Protein AF-A0A453KLA4-F1 (afdb_monomer_lite)

InterPro domains:
  IPR001214 SET domain [PF00856] (5-79)
  IPR001214 SET domain [PS50280] (1-80)
  IPR001214 SET domain [SM00317] (1-80)
  IPR046341 SET domain superfamily [G3DSA:2.170.270.10] (1-80)
  IPR046341 SET domain superfamily [SSF82199] (1-80)
  IPR050777 SET2 Histone-Lysine N-Methyltransferase [PTHR22884] (1-80)

Structure (mmCIF, N/CA/C/O backbone):
data_AF-A0A453KLA4-F1
#
_entry.id   AF-A0A453KLA4-F1
#
loop_
_atom_site.group_PDB
_atom_site.id
_atom_site.type_symbol
_atom_site.label_atom_id
_atom_site.label_alt_id
_atom_site.label_comp_id
_atom_site.label_asym_id
_atom_site.label_entity_id
_atom_site.label_seq_id
_atom_site.pdbx_PDB_ins_code
_atom_site.Cartn_x
_atom_site.Cartn_y
_atom_s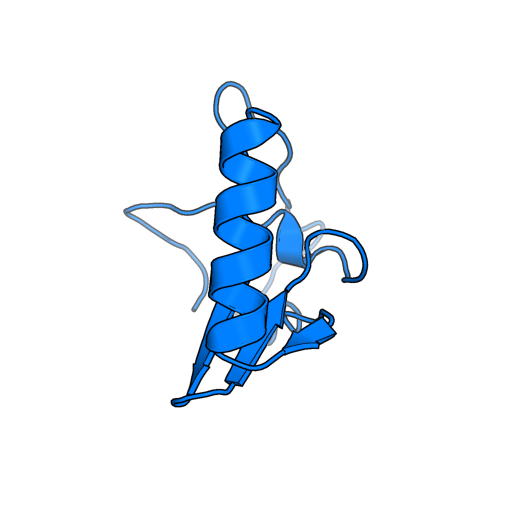ite.Cartn_z
_atom_site.occupancy
_atom_site.B_iso_or_equiv
_atom_site.auth_seq_id
_atom_site.auth_comp_id
_atom_site.auth_asym_id
_atom_site.auth_atom_id
_atom_site.pdbx_PDB_model_num
ATOM 1 N N . THR A 1 1 ? 4.816 3.925 13.214 1.00 82.00 1 THR A N 1
ATOM 2 C CA . THR A 1 1 ? 4.870 2.733 14.074 1.00 82.00 1 THR A CA 1
ATOM 3 C C . THR A 1 1 ? 6.325 2.334 14.222 1.00 82.00 1 THR A C 1
ATOM 5 O O . THR A 1 1 ? 7.110 2.604 13.321 1.00 82.00 1 THR A O 1
ATOM 8 N N . GLU A 1 2 ? 6.722 1.758 15.356 1.00 84.38 2 GLU A N 1
ATOM 9 C CA . GLU A 1 2 ? 8.148 1.580 15.690 1.00 84.38 2 GLU A CA 1
ATOM 10 C C . GLU A 1 2 ? 8.953 0.784 14.648 1.00 84.38 2 GLU A C 1
ATOM 12 O O . GLU A 1 2 ? 10.148 1.020 14.499 1.00 84.38 2 GLU A O 1
ATOM 17 N N . LYS A 1 3 ? 8.310 -0.136 13.909 1.00 91.75 3 LYS A N 1
ATOM 18 C CA . LYS A 1 3 ? 8.988 -1.038 12.958 1.00 91.75 3 LYS A CA 1
ATOM 19 C C . LYS A 1 3 ? 8.473 -0.997 11.515 1.00 91.75 3 LYS A C 1
ATOM 21 O O . LYS A 1 3 ? 9.173 -1.490 10.639 1.00 91.75 3 LYS A O 1
ATOM 26 N N . CYS A 1 4 ? 7.302 -0.413 11.249 1.00 93.06 4 CYS A N 1
ATOM 27 C CA . CYS A 1 4 ? 6.658 -0.470 9.923 1.00 93.06 4 CYS A CA 1
ATOM 28 C C . CYS A 1 4 ? 6.535 0.907 9.245 1.00 93.06 4 CYS A C 1
ATOM 30 O O . CYS A 1 4 ? 5.754 1.079 8.318 1.00 93.06 4 CYS A O 1
ATOM 32 N N . GLY A 1 5 ? 7.285 1.914 9.701 1.00 94.81 5 GLY A N 1
ATOM 33 C CA . GLY A 1 5 ? 7.224 3.254 9.115 1.00 94.81 5 GLY A CA 1
ATOM 34 C C . GLY A 1 5 ? 5.946 3.997 9.504 1.00 94.81 5 GLY A C 1
ATOM 35 O O . GLY A 1 5 ? 5.598 4.059 10.681 1.00 94.81 5 GLY A O 1
ATOM 36 N N . PHE A 1 6 ? 5.259 4.620 8.549 1.00 95.88 6 PHE A N 1
ATOM 37 C CA . PHE A 1 6 ? 4.009 5.335 8.828 1.00 95.88 6 PHE A CA 1
ATOM 38 C C . PHE A 1 6 ? 2.825 4.371 9.003 1.00 95.88 6 PHE A C 1
ATOM 40 O O . PHE A 1 6 ? 2.871 3.215 8.596 1.00 95.88 6 PHE A O 1
ATOM 47 N N . GLY A 1 7 ? 1.767 4.843 9.659 1.00 96.50 7 GLY A N 1
ATOM 48 C CA . GLY A 1 7 ? 0.523 4.101 9.849 1.00 96.50 7 GLY A CA 1
ATOM 49 C C . GLY A 1 7 ? -0.671 5.049 9.824 1.00 96.50 7 GLY A C 1
ATOM 50 O O . GLY A 1 7 ? -0.499 6.237 10.103 1.00 96.50 7 GLY A O 1
ATOM 51 N N . LEU A 1 8 ? -1.856 4.532 9.500 1.00 96.12 8 LEU A N 1
ATOM 52 C CA . LEU A 1 8 ? -3.117 5.256 9.669 1.00 96.12 8 LEU A CA 1
ATOM 53 C C . LEU A 1 8 ? -3.750 4.947 11.024 1.00 96.12 8 LEU A C 1
ATOM 55 O O . LEU A 1 8 ? -3.679 3.820 11.510 1.00 96.12 8 LEU A O 1
ATOM 59 N N . ILE A 1 9 ? -4.380 5.962 11.608 1.00 96.75 9 ILE A N 1
ATOM 60 C CA . ILE A 1 9 ? -5.163 5.874 12.840 1.00 96.75 9 ILE A CA 1
ATOM 61 C C . ILE A 1 9 ? -6.517 6.520 12.541 1.00 96.75 9 ILE A C 1
ATOM 63 O O . ILE A 1 9 ? -6.558 7.562 11.887 1.00 96.75 9 ILE A O 1
ATOM 67 N N . ALA A 1 10 ? -7.606 5.888 12.980 1.00 97.19 10 ALA A N 1
ATOM 68 C CA . ALA A 1 10 ? -8.939 6.468 12.879 1.00 97.19 10 ALA A CA 1
ATOM 69 C C . ALA A 1 10 ? -9.090 7.609 13.898 1.00 97.19 10 ALA A C 1
ATOM 71 O O . ALA A 1 10 ? -8.739 7.448 15.067 1.00 97.19 10 ALA A O 1
ATOM 72 N N . GLU A 1 11 ? -9.597 8.756 13.451 1.00 97.12 11 GLU A N 1
ATOM 73 C CA . GLU A 1 11 ? -9.873 9.913 14.320 1.00 97.12 11 GLU A CA 1
ATOM 74 C C . GLU A 1 11 ? -11.285 9.861 14.927 1.00 97.12 11 GLU A C 1
ATOM 76 O O . GLU A 1 11 ? -11.592 10.605 15.856 1.00 97.12 11 GLU A O 1
ATOM 81 N N . GLU A 1 12 ? -12.125 8.952 14.432 1.00 96.94 12 GLU A N 1
ATOM 82 C CA . GLU A 1 12 ? -13.504 8.740 14.858 1.00 96.94 12 GLU A CA 1
ATOM 83 C C . GLU A 1 12 ? -13.843 7.244 14.929 1.00 96.94 12 GLU A C 1
ATOM 85 O O . GLU A 1 12 ? -13.093 6.389 14.450 1.00 96.94 12 GLU A O 1
ATOM 90 N N . GLU A 1 13 ? -14.965 6.924 15.571 1.00 97.50 13 GLU A N 1
ATOM 91 C CA . GLU A 1 13 ? -15.468 5.554 15.647 1.00 97.50 13 GLU A CA 1
ATOM 92 C C . GLU A 1 13 ? -16.035 5.124 14.288 1.00 97.50 13 GLU A C 1
ATOM 94 O O . GLU A 1 13 ? -16.957 5.751 13.773 1.00 97.50 13 GLU A O 1
ATOM 99 N N . ILE A 1 14 ? -15.506 4.029 13.736 1.00 97.62 14 ILE A N 1
ATOM 100 C CA . ILE A 1 14 ? -15.961 3.427 12.477 1.00 97.62 14 ILE A CA 1
ATOM 101 C C . ILE A 1 14 ? -16.728 2.151 12.811 1.00 97.62 14 ILE A C 1
ATOM 103 O O . ILE A 1 14 ? -16.209 1.262 13.497 1.00 97.62 14 ILE A O 1
ATOM 107 N N . LYS A 1 15 ? -17.970 2.036 12.338 1.00 97.81 15 LYS A N 1
ATOM 108 C CA . LYS A 1 15 ? -18.806 0.864 12.626 1.00 97.81 15 LYS A CA 1
ATOM 109 C C . LYS A 1 15 ? -18.412 -0.321 11.751 1.00 97.81 15 LYS A C 1
ATOM 111 O O . LYS A 1 15 ? -17.905 -0.180 10.642 1.00 97.81 15 LYS A O 1
ATOM 116 N N . LYS A 1 16 ? -18.708 -1.535 12.224 1.00 96.88 16 LYS A N 1
ATOM 117 C CA . LYS A 1 16 ? -18.497 -2.749 11.424 1.00 96.88 16 LYS A CA 1
ATOM 118 C C . LYS A 1 16 ? -19.287 -2.667 10.111 1.00 96.88 16 LYS A C 1
ATOM 120 O O . LYS A 1 16 ? -20.503 -2.489 10.139 1.00 96.88 16 LYS A O 1
ATOM 125 N N . GLY A 1 17 ? -18.591 -2.866 8.991 1.00 96.25 17 GLY A N 1
ATOM 126 C CA . GLY A 1 17 ? -19.156 -2.801 7.639 1.00 96.25 17 GLY A CA 1
ATOM 127 C C . GLY A 1 17 ? -19.203 -1.393 7.041 1.00 96.25 17 GLY A C 1
ATOM 128 O O . GLY A 1 17 ? -19.694 -1.228 5.928 1.00 96.25 17 GLY A O 1
ATOM 129 N N . GLU A 1 18 ? -18.715 -0.382 7.758 1.00 98.06 18 GLU A N 1
ATOM 130 C CA . GLU A 1 18 ? -18.580 0.969 7.230 1.00 98.06 18 GLU A CA 1
ATOM 131 C C . GLU A 1 18 ? -17.346 1.082 6.330 1.00 98.06 18 GLU A C 1
ATOM 133 O O . GLU A 1 18 ? -16.306 0.467 6.567 1.00 98.06 18 GLU A O 1
ATOM 138 N N . PHE A 1 19 ? -17.485 1.863 5.263 1.00 97.00 19 PHE A N 1
ATOM 139 C CA . PHE A 1 19 ? -16.411 2.095 4.312 1.00 97.00 19 PHE A CA 1
ATOM 140 C C . PHE A 1 19 ? -15.307 2.953 4.938 1.00 97.00 19 PHE A C 1
ATOM 142 O O . PHE A 1 19 ? -15.583 4.023 5.473 1.00 97.00 19 PHE A O 1
ATOM 149 N N . VAL A 1 20 ? -14.054 2.507 4.818 1.00 97.00 20 VAL A N 1
ATOM 150 C CA . VAL A 1 20 ? -12.895 3.223 5.370 1.00 97.00 20 VAL A CA 1
ATOM 151 C C . VAL A 1 20 ? -12.302 4.179 4.337 1.00 97.00 20 VAL A C 1
ATOM 153 O O . VAL A 1 20 ? -12.341 5.396 4.503 1.00 97.00 20 VAL A O 1
ATOM 156 N N . ILE A 1 21 ? -11.705 3.636 3.275 1.00 97.69 21 ILE A N 1
ATOM 157 C CA . ILE A 1 21 ? -11.054 4.410 2.217 1.00 97.69 21 ILE A CA 1
ATOM 158 C C . ILE A 1 21 ? -10.801 3.524 0.995 1.00 97.69 21 ILE A C 1
ATOM 160 O O . IL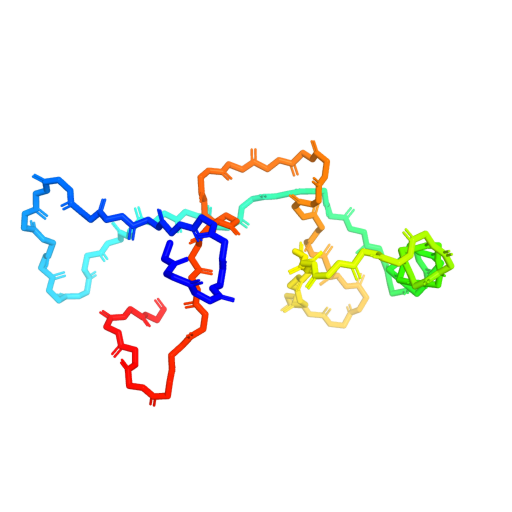E A 1 21 ? -10.512 2.338 1.124 1.00 97.69 21 ILE A O 1
ATOM 164 N N . GLU A 1 22 ? -10.850 4.112 -0.198 1.00 97.88 22 GLU A N 1
ATOM 165 C CA . GLU A 1 22 ? -10.462 3.429 -1.432 1.00 97.88 22 GLU A CA 1
ATOM 166 C C . GLU A 1 22 ? -8.935 3.381 -1.560 1.00 97.88 22 GLU A C 1
ATOM 168 O O . GLU A 1 22 ? -8.249 4.390 -1.349 1.00 97.88 22 GLU A O 1
ATOM 173 N N . TYR A 1 23 ? -8.394 2.230 -1.959 1.00 97.75 23 TYR A N 1
ATOM 174 C CA . TYR A 1 23 ? -6.980 2.112 -2.292 1.00 97.75 23 TYR A CA 1
ATOM 175 C C . TYR A 1 23 ? -6.717 2.597 -3.721 1.00 97.75 23 TYR A C 1
ATOM 177 O O . TYR A 1 23 ? -6.863 1.841 -4.676 1.00 97.75 23 TYR A O 1
ATOM 185 N N . VAL A 1 24 ? -6.320 3.864 -3.870 1.00 98.12 24 VAL A N 1
ATOM 186 C CA . VAL A 1 24 ? -6.086 4.480 -5.189 1.00 98.12 24 VAL A CA 1
ATOM 187 C C . VAL A 1 24 ? -4.601 4.624 -5.507 1.00 98.12 24 VAL A C 1
ATOM 189 O O . VAL A 1 24 ? -3.786 4.959 -4.642 1.00 98.12 24 VAL A O 1
ATOM 192 N N . GLY A 1 25 ? -4.269 4.447 -6.783 1.00 98.38 25 GLY A N 1
ATOM 193 C CA . GLY A 1 25 ? -2.928 4.611 -7.331 1.00 98.38 25 GLY A CA 1
ATOM 194 C C . GLY A 1 25 ? -2.931 4.553 -8.856 1.00 98.38 25 GLY A C 1
ATOM 195 O O . GLY A 1 25 ? -3.984 4.629 -9.488 1.00 98.38 25 GLY A O 1
ATOM 196 N N . GLU A 1 26 ? -1.756 4.440 -9.468 1.00 98.44 26 GLU A N 1
ATOM 197 C CA . GLU A 1 26 ? -1.659 4.232 -10.915 1.00 98.44 26 GLU A CA 1
ATOM 198 C C . GLU A 1 26 ? -2.063 2.797 -11.266 1.00 98.44 26 GLU A C 1
ATOM 200 O O . GLU A 1 26 ? -1.489 1.858 -10.726 1.00 98.44 26 GLU A O 1
ATOM 205 N N . VAL A 1 27 ? -3.007 2.615 -12.191 1.00 98.25 27 VAL A N 1
ATOM 206 C CA . VAL A 1 27 ? -3.327 1.284 -12.726 1.00 98.25 27 VAL A CA 1
ATOM 207 C C . VAL A 1 27 ? -2.296 0.922 -13.794 1.00 98.25 27 VAL A C 1
ATOM 209 O O . VAL A 1 27 ? -2.147 1.643 -14.782 1.00 98.25 27 VAL A O 1
ATOM 212 N N . ILE A 1 28 ? -1.577 -0.176 -13.583 1.00 98.50 28 ILE A N 1
ATOM 213 C CA . ILE A 1 28 ? -0.511 -0.680 -14.452 1.00 98.50 28 ILE A CA 1
ATOM 214 C C . ILE A 1 28 ? -0.712 -2.170 -14.755 1.00 98.50 28 ILE A C 1
ATOM 216 O O . ILE A 1 28 ? -1.415 -2.870 -14.029 1.00 98.50 28 ILE A O 1
ATOM 220 N N . ASP A 1 29 ? -0.091 -2.642 -15.834 1.00 98.50 29 ASP A N 1
ATOM 221 C CA . ASP A 1 29 ? -0.086 -4.055 -16.218 1.00 98.50 29 ASP A CA 1
ATOM 222 C C . ASP A 1 29 ? 1.028 -4.852 -15.507 1.00 98.50 29 ASP A C 1
ATOM 224 O O . ASP A 1 29 ? 1.916 -4.276 -14.863 1.00 98.50 29 ASP A O 1
ATOM 228 N N . ASP A 1 30 ? 1.001 -6.184 -15.631 1.00 98.12 30 ASP A N 1
ATOM 229 C CA . ASP A 1 30 ? 1.934 -7.077 -14.921 1.00 98.12 30 ASP A CA 1
ATOM 230 C C . ASP A 1 30 ? 3.386 -6.843 -15.356 1.00 98.12 30 ASP A C 1
ATOM 232 O O . ASP A 1 30 ? 4.311 -6.861 -14.540 1.00 98.12 30 ASP A O 1
ATOM 236 N N . ARG A 1 31 ? 3.590 -6.537 -16.642 1.00 98.38 31 ARG A N 1
ATOM 237 C CA . ARG A 1 31 ? 4.909 -6.211 -17.188 1.00 98.38 31 ARG A CA 1
ATOM 238 C C . ARG A 1 31 ? 5.481 -4.949 -16.542 1.00 98.38 31 ARG A C 1
ATOM 240 O O . ARG A 1 31 ? 6.627 -4.947 -16.091 1.00 98.38 31 ARG A O 1
ATOM 247 N N . THR A 1 32 ? 4.701 -3.873 -16.487 1.00 98.50 32 THR A N 1
ATOM 248 C CA . THR A 1 32 ? 5.122 -2.612 -15.865 1.00 98.50 32 THR A CA 1
ATOM 249 C C . THR A 1 32 ? 5.343 -2.799 -14.365 1.00 98.50 32 THR A C 1
ATOM 251 O O . THR A 1 32 ? 6.298 -2.247 -13.813 1.00 98.50 32 THR A O 1
ATOM 254 N N . CYS A 1 33 ? 4.495 -3.592 -13.704 1.00 98.31 33 CYS A N 1
ATOM 255 C CA . CYS A 1 33 ? 4.645 -3.962 -12.299 1.00 98.31 33 CYS A CA 1
ATOM 256 C C . CYS A 1 33 ? 6.005 -4.633 -12.045 1.00 98.31 33 CYS A C 1
ATOM 258 O O . CYS A 1 33 ? 6.772 -4.176 -11.191 1.00 98.31 33 CYS A O 1
ATOM 260 N N . GLU A 1 34 ? 6.366 -5.638 -12.847 1.00 98.12 34 GLU A N 1
ATOM 261 C CA . GLU A 1 34 ? 7.649 -6.335 -12.738 1.00 98.12 34 GLU A CA 1
ATOM 262 C C . GLU A 1 34 ? 8.842 -5.387 -12.967 1.00 98.12 34 GLU A C 1
ATOM 264 O O . GLU A 1 34 ? 9.787 -5.349 -12.169 1.00 98.12 34 GLU A O 1
ATOM 269 N N . GLU A 1 35 ? 8.795 -4.563 -14.018 1.00 98.44 35 GLU A N 1
ATOM 270 C CA . GLU A 1 35 ? 9.841 -3.578 -14.317 1.00 98.44 35 GLU A CA 1
ATOM 271 C C . GLU A 1 35 ? 10.057 -2.600 -13.139 1.00 98.44 35 GLU A C 1
ATOM 273 O O . GLU A 1 35 ? 11.204 -2.298 -12.764 1.00 98.44 35 GLU A O 1
ATOM 278 N N . ARG A 1 36 ? 8.967 -2.133 -12.509 1.00 98.25 36 ARG A N 1
ATOM 279 C CA . ARG A 1 36 ? 9.006 -1.243 -11.336 1.00 98.25 36 ARG A CA 1
ATOM 280 C C . ARG A 1 36 ? 9.547 -1.955 -10.096 1.00 98.25 36 ARG A C 1
ATOM 282 O O . ARG A 1 36 ? 10.419 -1.388 -9.430 1.00 98.25 36 ARG A O 1
ATOM 289 N N . LEU A 1 37 ? 9.133 -3.194 -9.827 1.00 97.69 37 LEU A N 1
ATOM 290 C CA . LEU A 1 37 ? 9.647 -4.006 -8.716 1.00 97.69 37 LEU A CA 1
ATOM 291 C C . LEU A 1 37 ? 11.163 -4.218 -8.821 1.00 97.69 37 LEU A C 1
ATOM 293 O O . LEU A 1 37 ? 11.895 -4.016 -7.846 1.00 97.69 37 LEU A O 1
ATOM 297 N N . TRP A 1 38 ? 11.676 -4.537 -10.013 1.00 97.94 38 TRP A N 1
ATOM 298 C CA . TRP A 1 38 ? 13.119 -4.670 -10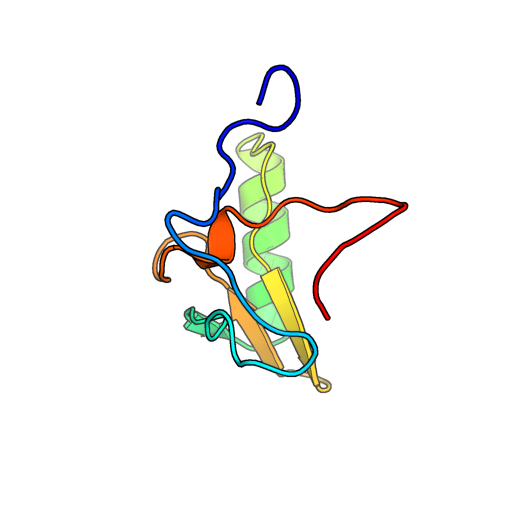.229 1.00 97.94 38 TRP A CA 1
ATOM 299 C C . TRP A 1 38 ? 13.867 -3.358 -10.001 1.00 97.94 38 TRP A C 1
ATOM 301 O O . TRP A 1 38 ? 14.953 -3.355 -9.410 1.00 97.94 38 TRP A O 1
ATOM 311 N N . LYS A 1 39 ? 13.301 -2.229 -10.438 1.00 98.06 39 LYS A N 1
ATOM 312 C CA . LYS A 1 39 ? 13.875 -0.902 -10.185 1.00 98.06 39 LYS A CA 1
ATOM 313 C C . LYS A 1 39 ? 13.920 -0.587 -8.687 1.00 98.06 39 LYS A C 1
ATOM 315 O O . LYS A 1 39 ? 14.982 -0.203 -8.197 1.00 98.06 39 LYS A O 1
ATOM 320 N N . MET A 1 40 ? 12.824 -0.811 -7.964 1.00 97.44 40 MET A N 1
ATOM 321 C CA . MET A 1 40 ? 12.726 -0.620 -6.511 1.00 97.44 40 MET A CA 1
ATOM 322 C C . MET A 1 40 ? 13.744 -1.471 -5.754 1.00 97.44 40 MET A C 1
ATOM 324 O O . MET A 1 40 ? 14.453 -0.963 -4.883 1.00 97.44 40 MET A O 1
ATOM 328 N N . LYS A 1 41 ? 13.887 -2.745 -6.137 1.00 96.44 41 LYS A N 1
ATOM 329 C CA . LYS A 1 41 ? 14.877 -3.661 -5.559 1.00 96.44 41 LYS 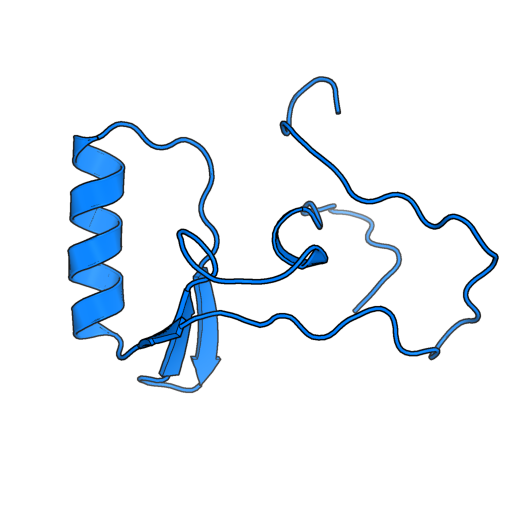A CA 1
ATOM 330 C C . LYS A 1 41 ? 16.304 -3.148 -5.749 1.00 96.44 41 LYS A C 1
ATOM 332 O O . LYS A 1 41 ? 17.072 -3.119 -4.789 1.00 96.44 41 LYS A O 1
ATOM 337 N N . ARG A 1 42 ? 16.662 -2.682 -6.955 1.00 97.62 42 ARG A N 1
ATOM 338 C CA . ARG A 1 42 ? 17.983 -2.072 -7.222 1.00 97.62 42 ARG A CA 1
ATOM 339 C C . ARG A 1 42 ? 18.219 -0.810 -6.393 1.00 97.62 42 ARG A C 1
ATOM 341 O O . ARG A 1 42 ? 19.340 -0.569 -5.961 1.00 97.62 42 ARG A O 1
ATOM 348 N N . GLN A 1 43 ? 17.168 -0.030 -6.156 1.00 97.56 43 GLN A N 1
ATOM 349 C CA . GLN A 1 43 ? 17.213 1.192 -5.353 1.00 97.56 43 GLN A CA 1
ATOM 350 C C . GLN A 1 43 ? 17.048 0.944 -3.843 1.00 97.56 43 GLN A C 1
ATOM 352 O O . GLN A 1 43 ? 17.035 1.904 -3.078 1.00 97.56 43 GLN A O 1
ATOM 357 N N . ARG A 1 44 ? 16.961 -0.322 -3.403 1.00 96.31 44 ARG A N 1
ATOM 358 C CA . ARG A 1 44 ? 16.841 -0.729 -1.992 1.00 96.31 44 ARG A CA 1
ATOM 359 C C . ARG A 1 44 ? 15.636 -0.114 -1.274 1.00 96.31 44 ARG A C 1
ATOM 361 O O . ARG A 1 44 ? 15.723 0.259 -0.107 1.00 96.31 44 ARG A O 1
ATOM 368 N N . TYR A 1 45 ? 14.508 -0.024 -1.974 1.00 95.44 45 TYR A N 1
ATOM 369 C CA . TYR A 1 45 ? 13.240 0.344 -1.352 1.00 95.44 45 TYR A CA 1
ATOM 370 C C . TYR A 1 45 ? 12.848 -0.721 -0.320 1.00 95.44 45 TYR A C 1
ATOM 372 O O . TYR A 1 45 ? 13.028 -1.916 -0.552 1.00 95.44 45 TYR A O 1
ATOM 380 N N . THR A 1 46 ? 12.311 -0.277 0.816 1.00 92.56 46 THR A N 1
ATOM 381 C CA . THR A 1 46 ? 11.867 -1.149 1.917 1.00 92.56 46 THR A CA 1
ATOM 382 C C . THR A 1 46 ? 10.348 -1.223 2.058 1.00 92.56 46 THR A C 1
ATOM 384 O O . THR A 1 46 ? 9.854 -2.114 2.737 1.00 92.56 46 THR A O 1
ATOM 387 N N . ASN A 1 47 ? 9.611 -0.319 1.405 1.00 93.94 47 ASN A N 1
ATOM 388 C CA . ASN A 1 47 ? 8.150 -0.277 1.408 1.00 93.94 47 ASN A CA 1
ATOM 389 C C . ASN A 1 47 ? 7.629 -0.447 -0.023 1.00 93.94 47 ASN A C 1
ATOM 391 O O . ASN A 1 47 ? 8.118 0.231 -0.932 1.00 93.94 47 ASN A O 1
ATOM 395 N N . PHE A 1 48 ? 6.625 -1.305 -0.196 1.00 96.38 48 PHE A N 1
ATOM 396 C CA . PHE A 1 48 ? 5.999 -1.619 -1.479 1.00 96.38 48 PHE A CA 1
ATOM 397 C C . PHE A 1 48 ? 4.509 -1.297 -1.405 1.00 96.38 48 PHE A C 1
ATOM 399 O O . PHE A 1 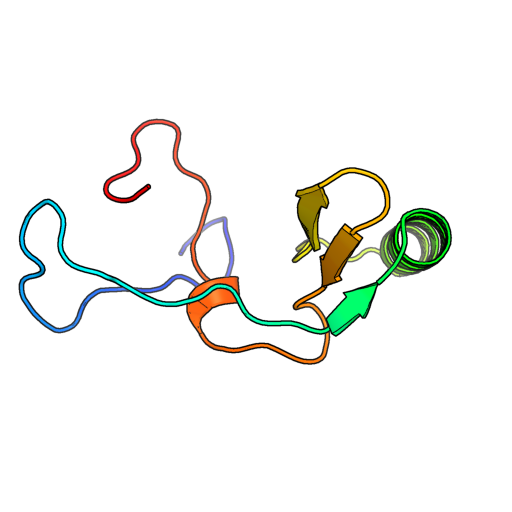48 ? 3.851 -1.649 -0.431 1.00 96.38 48 PHE A O 1
ATOM 406 N N . TYR A 1 49 ? 3.993 -0.623 -2.430 1.00 97.69 49 TYR A N 1
ATOM 407 C CA . TYR A 1 49 ? 2.618 -0.120 -2.469 1.00 97.69 49 TYR A CA 1
ATOM 408 C C . TYR A 1 49 ? 1.903 -0.607 -3.735 1.00 97.69 49 TYR A C 1
ATOM 410 O O . TYR A 1 49 ? 1.323 0.190 -4.468 1.00 97.69 49 TYR A O 1
ATOM 418 N N . LEU A 1 50 ? 2.034 -1.904 -4.030 1.00 97.69 50 LEU A N 1
ATOM 419 C CA . LEU A 1 50 ? 1.431 -2.551 -5.194 1.00 97.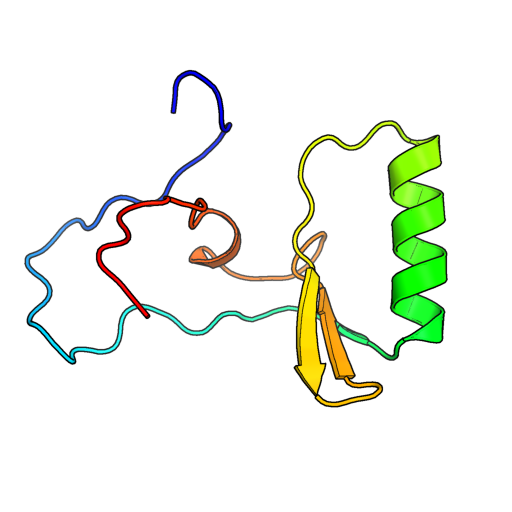69 50 LEU A CA 1
ATOM 420 C C . LEU A 1 50 ? 0.319 -3.494 -4.730 1.00 97.69 50 LEU A C 1
ATOM 422 O O . LEU A 1 50 ? 0.537 -4.291 -3.819 1.00 97.69 50 LEU A O 1
ATOM 426 N N . CYS A 1 51 ? -0.850 -3.398 -5.357 1.00 97.50 51 CYS A N 1
ATOM 427 C CA . CYS A 1 51 ? -2.027 -4.207 -5.056 1.00 97.50 51 CYS A CA 1
ATOM 428 C C . CYS A 1 51 ? -2.586 -4.799 -6.354 1.00 97.50 51 CYS A C 1
ATOM 430 O O . CYS A 1 51 ? -2.999 -4.053 -7.241 1.00 97.50 51 CYS A O 1
ATOM 432 N N . GLU A 1 52 ? -2.572 -6.124 -6.492 1.00 97.31 52 GLU A N 1
ATOM 433 C CA . GLU A 1 52 ? -3.180 -6.806 -7.637 1.00 97.31 52 GLU A CA 1
ATOM 434 C C . GLU A 1 52 ? -4.704 -6.830 -7.474 1.00 97.31 52 GLU A C 1
ATOM 436 O O . GLU A 1 52 ? -5.222 -7.310 -6.468 1.00 97.31 52 GLU A O 1
ATOM 441 N N . VAL A 1 53 ? -5.421 -6.297 -8.463 1.00 96.06 53 VAL A N 1
ATOM 442 C CA . VAL A 1 53 ? -6.893 -6.254 -8.476 1.00 96.06 53 VAL A CA 1
ATOM 443 C C . VAL A 1 53 ? -7.453 -7.424 -9.277 1.00 96.06 53 VAL A C 1
ATOM 445 O O . VAL A 1 53 ? -8.454 -8.031 -8.906 1.00 96.06 53 VAL A O 1
ATOM 448 N N . SER A 1 54 ? -6.815 -7.725 -10.405 1.00 95.94 54 SER A N 1
ATOM 449 C CA . SER A 1 54 ? -7.115 -8.870 -11.261 1.00 95.94 54 SER A CA 1
ATOM 450 C C . SER A 1 54 ? -5.910 -9.158 -12.158 1.00 95.94 54 SER A C 1
ATOM 452 O O . SER A 1 54 ? -4.964 -8.370 -12.186 1.00 95.94 54 SER A O 1
ATOM 454 N N . SER A 1 55 ? -5.955 -10.259 -12.914 1.00 95.25 55 SER A N 1
ATOM 455 C CA . SER A 1 55 ? -4.888 -10.596 -13.862 1.00 95.25 55 SER A CA 1
ATOM 456 C C . SER A 1 55 ? -4.603 -9.422 -14.804 1.00 95.25 55 SER A C 1
ATOM 458 O O . SER A 1 55 ? -5.522 -8.892 -15.435 1.00 95.25 55 SER A O 1
ATOM 460 N N . ASN A 1 56 ? -3.331 -9.030 -14.906 1.00 96.38 56 ASN A N 1
ATOM 461 C CA . ASN A 1 56 ? -2.870 -7.904 -15.711 1.00 96.38 56 ASN A CA 1
ATOM 462 C C . ASN A 1 56 ? -3.398 -6.520 -15.272 1.00 96.38 56 ASN A C 1
ATOM 464 O O . ASN A 1 56 ? -3.386 -5.579 -16.069 1.00 96.38 56 ASN A O 1
ATOM 468 N N . MET A 1 57 ? -3.857 -6.378 -14.022 1.00 98.19 57 MET A N 1
ATOM 469 C CA . MET A 1 57 ? -4.311 -5.110 -13.446 1.00 98.19 57 MET A CA 1
ATOM 470 C C . MET A 1 57 ? -3.823 -4.946 -12.001 1.00 98.19 57 MET A C 1
ATOM 472 O O . MET A 1 57 ? -4.386 -5.504 -11.055 1.00 98.19 57 MET A O 1
ATOM 476 N N . VAL A 1 58 ? -2.812 -4.097 -11.829 1.00 98.56 58 VAL A N 1
ATOM 477 C CA . VAL A 1 58 ? -2.186 -3.778 -10.542 1.00 98.56 58 VAL A CA 1
ATOM 478 C C . VAL A 1 58 ? -2.334 -2.287 -10.253 1.00 98.56 58 VAL A C 1
ATOM 480 O O . VAL A 1 58 ? -2.084 -1.452 -11.118 1.00 98.56 58 VAL A O 1
ATOM 483 N N . ILE A 1 59 ? -2.707 -1.930 -9.027 1.00 98.69 59 ILE A N 1
ATOM 484 C CA . ILE A 1 59 ? -2.674 -0.553 -8.528 1.00 98.69 59 ILE A CA 1
ATOM 485 C C . ILE A 1 59 ? -1.310 -0.304 -7.878 1.00 98.69 59 ILE A C 1
ATOM 487 O O . ILE A 1 59 ? -0.967 -0.953 -6.893 1.00 98.69 59 ILE A O 1
ATOM 491 N N . ASP A 1 60 ? -0.545 0.658 -8.393 1.00 98.56 60 ASP A N 1
ATOM 492 C CA . ASP A 1 60 ? 0.725 1.125 -7.831 1.00 98.56 60 ASP A CA 1
ATOM 493 C C . ASP A 1 60 ? 0.562 2.511 -7.185 1.00 98.56 60 ASP A C 1
ATOM 495 O O . ASP A 1 60 ? 0.504 3.544 -7.860 1.00 98.56 60 ASP A O 1
ATOM 499 N N . ALA A 1 61 ? 0.531 2.534 -5.851 1.00 98.38 61 ALA A N 1
ATOM 500 C CA . ALA A 1 61 ? 0.425 3.738 -5.028 1.00 98.38 61 ALA A CA 1
ATOM 501 C C . ALA A 1 61 ? 1.792 4.292 -4.565 1.00 98.38 61 ALA A C 1
ATOM 503 O O . ALA A 1 61 ? 1.882 5.070 -3.604 1.00 98.38 61 ALA A O 1
ATOM 504 N N . THR A 1 62 ? 2.891 3.901 -5.224 1.00 97.44 62 THR A N 1
ATOM 505 C CA . THR A 1 62 ? 4.249 4.311 -4.831 1.00 97.44 62 THR A CA 1
ATOM 506 C C . THR A 1 62 ? 4.449 5.814 -4.969 1.00 97.44 62 THR A C 1
ATOM 508 O O . THR A 1 62 ? 4.897 6.446 -4.011 1.00 97.44 62 THR A O 1
ATOM 511 N N . ASN A 1 63 ? 4.118 6.373 -6.140 1.00 96.06 63 ASN A N 1
ATOM 512 C CA . ASN A 1 63 ? 4.342 7.789 -6.469 1.00 96.06 63 ASN A CA 1
ATOM 513 C C . ASN A 1 63 ? 3.053 8.621 -6.475 1.00 96.06 63 ASN A C 1
ATOM 515 O O . ASN A 1 63 ? 3.097 9.808 -6.160 1.00 96.06 63 ASN A O 1
ATOM 519 N N . LYS A 1 64 ? 1.918 8.019 -6.850 1.00 97.12 64 LYS A N 1
ATOM 520 C CA . LYS A 1 64 ? 0.601 8.666 -6.881 1.00 97.12 64 LYS A CA 1
ATOM 521 C C . LYS A 1 64 ? -0.387 7.763 -6.163 1.00 97.12 64 LYS A C 1
ATOM 523 O O . LYS A 1 64 ? -0.498 6.604 -6.526 1.00 97.12 64 LYS A O 1
ATOM 528 N N . GLY A 1 65 ? -1.081 8.291 -5.166 1.00 97.31 65 GLY A N 1
ATOM 529 C CA . GLY A 1 65 ? -2.076 7.565 -4.384 1.00 97.31 65 GLY A CA 1
ATOM 530 C C . GLY A 1 65 ? -2.679 8.465 -3.311 1.00 97.31 65 GLY A C 1
ATOM 531 O O . GLY A 1 65 ? -2.446 9.676 -3.320 1.00 97.31 65 GLY A O 1
ATOM 532 N N . ASN A 1 66 ? -3.437 7.889 -2.381 1.00 97.88 66 ASN A N 1
ATOM 533 C CA . ASN A 1 66 ? -3.997 8.616 -1.239 1.00 97.88 66 ASN A CA 1
ATOM 534 C C . ASN A 1 66 ? -3.433 8.078 0.096 1.00 97.88 66 ASN A C 1
ATOM 536 O O . ASN A 1 66 ? -2.403 7.400 0.135 1.00 97.88 66 ASN A O 1
ATOM 540 N N . LYS A 1 67 ? -4.092 8.412 1.213 1.00 97.81 67 LYS A N 1
ATOM 541 C CA . LYS A 1 67 ? -3.686 7.994 2.563 1.00 97.81 67 LYS A CA 1
ATOM 542 C C . LYS A 1 67 ? -3.674 6.467 2.751 1.00 97.81 67 LYS A C 1
ATOM 544 O O . LYS A 1 67 ? -2.890 5.996 3.571 1.00 97.81 67 LYS A O 1
ATOM 549 N N . SER A 1 68 ? -4.459 5.704 1.982 1.00 97.50 68 SER A N 1
ATOM 550 C CA . SER A 1 68 ? -4.600 4.241 2.088 1.00 97.50 68 SER A CA 1
ATOM 551 C C . SER A 1 68 ? -3.267 3.494 2.010 1.00 97.50 68 SER A C 1
ATOM 553 O O . SER A 1 68 ? -3.112 2.441 2.620 1.00 97.50 68 SER A O 1
ATOM 555 N N . ARG A 1 69 ? -2.268 4.061 1.319 1.00 97.31 69 ARG A N 1
ATOM 556 C CA . ARG A 1 69 ? -0.923 3.484 1.199 1.00 97.31 69 ARG A CA 1
ATOM 557 C C . ARG A 1 69 ? -0.225 3.280 2.549 1.00 97.31 69 ARG A C 1
ATOM 559 O O . ARG A 1 69 ? 0.755 2.557 2.608 1.00 97.31 69 ARG A O 1
ATOM 566 N N . PHE A 1 70 ? -0.689 3.930 3.616 1.00 97.31 70 PHE A N 1
ATOM 567 C CA . PHE A 1 70 ? -0.144 3.788 4.968 1.00 97.31 70 PHE A CA 1
ATOM 568 C C . PHE A 1 70 ? -0.919 2.792 5.848 1.00 97.31 70 PHE A C 1
ATOM 570 O O . PHE A 1 70 ? -0.645 2.701 7.046 1.00 97.31 70 PHE A O 1
ATOM 577 N N . ILE A 1 71 ? -1.882 2.048 5.295 1.00 97.25 71 ILE A N 1
ATOM 578 C CA . ILE A 1 71 ? -2.491 0.903 5.982 1.00 97.25 71 ILE A CA 1
ATOM 579 C C . ILE A 1 71 ? -1.446 -0.214 6.045 1.00 97.25 71 ILE A C 1
ATOM 581 O O . ILE A 1 71 ? -0.919 -0.647 5.023 1.00 97.25 71 ILE A O 1
ATOM 585 N N . ASN A 1 72 ? -1.119 -0.655 7.259 1.00 96.94 72 ASN A N 1
ATOM 586 C CA . ASN A 1 72 ? -0.143 -1.717 7.483 1.00 96.94 72 ASN A CA 1
ATOM 587 C C . ASN A 1 72 ? -0.811 -3.094 7.460 1.00 96.94 72 ASN A C 1
ATOM 589 O O . ASN A 1 72 ? -1.977 -3.239 7.817 1.00 96.94 72 ASN A O 1
ATOM 593 N N . HIS A 1 73 ? -0.029 -4.118 7.125 1.00 95.25 73 HIS A N 1
ATOM 594 C CA . HIS A 1 73 ? -0.419 -5.507 7.340 1.00 95.25 73 HIS A CA 1
ATOM 595 C C . HIS A 1 73 ? -0.454 -5.848 8.842 1.00 95.25 73 HIS A C 1
ATOM 597 O O . HIS A 1 73 ? 0.413 -5.416 9.606 1.00 95.25 73 HIS A O 1
ATOM 603 N N . SER A 1 74 ? -1.424 -6.669 9.241 1.00 96.31 74 SER A N 1
ATOM 604 C CA . SER A 1 74 ? -1.527 -7.287 10.565 1.00 96.31 74 SER A CA 1
ATOM 605 C C . SER A 1 74 ? -2.012 -8.728 10.409 1.00 96.31 74 SER A C 1
ATOM 607 O O . SER A 1 74 ? -2.876 -8.991 9.574 1.00 96.31 74 SER A O 1
ATOM 609 N N . CYS A 1 75 ? -1.499 -9.648 11.232 1.00 96.88 75 CYS A N 1
ATOM 610 C CA . CYS A 1 75 ? -2.036 -11.012 11.330 1.00 96.88 75 CYS A CA 1
ATOM 611 C C . CYS A 1 75 ? -3.436 -11.041 11.968 1.00 96.88 75 CYS A C 1
ATOM 613 O O . CYS A 1 75 ? -4.194 -11.979 11.746 1.00 96.88 75 CYS A O 1
ATOM 615 N N . GLU A 1 76 ? -3.769 -10.009 12.744 1.00 97.56 76 GLU A N 1
ATOM 616 C CA . GLU A 1 76 ? -5.081 -9.788 13.351 1.00 97.56 76 GLU A CA 1
ATOM 617 C C . GLU A 1 76 ? -5.578 -8.405 12.890 1.00 97.56 76 GLU A C 1
ATOM 619 O O . GLU A 1 76 ? -5.351 -7.401 13.575 1.00 97.56 76 GLU A O 1
ATOM 624 N N . PRO A 1 77 ? -6.122 -8.295 11.662 1.00 97.31 77 PRO A N 1
ATOM 625 C CA . PRO A 1 77 ? -6.583 -7.025 11.114 1.00 97.31 77 PRO A CA 1
ATOM 626 C C . PRO A 1 77 ? -7.934 -6.615 11.712 1.00 97.31 77 PRO A C 1
ATOM 628 O O . PRO A 1 77 ? -8.672 -7.424 12.271 1.00 97.31 77 PRO A O 1
ATOM 631 N N . ASN A 1 78 ? -8.273 -5.339 11.561 1.00 96.50 78 ASN A N 1
ATOM 632 C CA . ASN A 1 78 ? -9.549 -4.758 11.989 1.00 96.50 78 ASN A CA 1
ATOM 633 C C . ASN A 1 78 ? -10.386 -4.199 10.821 1.00 96.50 78 ASN A C 1
ATOM 635 O O . ASN A 1 78 ? -11.433 -3.604 11.060 1.00 96.50 78 ASN A O 1
ATOM 639 N N . THR A 1 79 ? -9.923 -4.374 9.580 1.00 94.94 79 THR A N 1
ATOM 640 C CA . THR A 1 79 ? -10.565 -3.928 8.333 1.00 94.94 79 THR A CA 1
ATOM 641 C C . THR A 1 79 ? -10.336 -4.978 7.239 1.00 94.94 79 THR A C 1
ATOM 643 O O . THR A 1 79 ? -9.369 -5.740 7.332 1.00 94.94 79 THR A O 1
ATOM 646 N N . GLU A 1 80 ? -11.228 -5.025 6.244 1.00 90.62 80 GLU A N 1
ATOM 647 C CA . GLU A 1 80 ? -11.151 -5.865 5.036 1.00 90.62 80 GLU A CA 1
ATOM 648 C C . GLU A 1 80 ? -11.514 -5.062 3.782 1.00 90.62 80 GLU A C 1
ATOM 650 O O . GLU A 1 80 ? -12.293 -4.087 3.921 1.00 90.62 80 GLU A O 1
#

Radius of gyration: 14.2 Å; chains: 1; bounding box: 37×21×33 Å

pLDDT: mean 96.64, std 2.64, range [82.0, 98.69]

Sequence (80 aa):
TEKCGFGLIAEEEIKKGEFVIEYVGEVIDDRTCEERLWKMKRQRYTNFYLCEVSSNMVIDATNKGNKSRFINHSCEPNTE

Organism: Aegilops tauschii subsp. strangulata (NCBI:txid200361)

Foldseek 3Di:
DVPQPAADDDPDDADPPHDDDDWAADWFFPVVVVVVVVVCVVVVPPAFSWDDPDHGTIGGPPPPTDPCSRHDDDPDDPHD

Secondary structure (DSSP, 8-state):
-TTTS-----SS---TT-------EEEE-HHHHHHHHHHHHHTT-----EEEEETTEEEEEEEEE-GGGGPPP-SS-S--